Protein AF-B8BCA9-F1 (afdb_monomer_lite)

Radius of gyration: 18.11 Å; chains: 1; bounding box: 44×32×49 Å

Structure (mmCIF, N/CA/C/O backbone):
data_AF-B8BCA9-F1
#
_entry.id   AF-B8BCA9-F1
#
loop_
_atom_site.group_PDB
_atom_site.id
_atom_site.type_symbol
_atom_site.label_atom_id
_atom_site.label_alt_id
_atom_site.label_comp_id
_atom_site.label_asym_id
_atom_site.label_entity_id
_atom_site.label_seq_id
_atom_site.pdbx_PDB_ins_code
_atom_site.Cartn_x
_atom_site.Cartn_y
_atom_site.Cartn_z
_atom_site.occupancy
_atom_site.B_iso_or_equiv
_atom_site.auth_seq_id
_atom_site.auth_comp_id
_atom_site.auth_asym_id
_atom_site.auth_atom_id
_atom_site.pdbx_PDB_model_num
ATOM 1 N N . MET A 1 1 ? -18.572 1.671 -28.580 1.00 32.81 1 MET A N 1
ATOM 2 C CA . MET A 1 1 ? -18.484 3.145 -28.525 1.00 32.81 1 MET A CA 1
ATOM 3 C C . MET A 1 1 ? -17.867 3.488 -27.188 1.00 32.81 1 MET A C 1
ATOM 5 O O . MET A 1 1 ? -18.537 3.359 -26.176 1.00 32.81 1 MET A O 1
ATOM 9 N N . TRP A 1 2 ? -16.570 3.774 -27.171 1.00 40.06 2 TRP A N 1
ATOM 10 C CA . TRP A 1 2 ? -15.903 4.296 -25.984 1.00 40.06 2 TRP A CA 1
ATOM 11 C C . TRP A 1 2 ? -16.318 5.764 -25.869 1.00 40.06 2 TRP A C 1
ATOM 13 O O . TRP A 1 2 ? -16.188 6.520 -26.831 1.00 40.06 2 TRP A O 1
ATOM 23 N N . SER A 1 3 ? -16.936 6.126 -24.748 1.00 41.78 3 SER A N 1
ATOM 24 C CA . SER A 1 3 ? -17.269 7.516 -24.465 1.00 41.78 3 SER A CA 1
ATOM 25 C C . SER A 1 3 ? -15.989 8.221 -24.041 1.00 41.78 3 SER A C 1
ATOM 27 O O . SER A 1 3 ? -15.417 7.894 -23.004 1.00 41.78 3 SER A O 1
ATOM 29 N N . SER A 1 4 ? -15.539 9.162 -24.863 1.00 51.12 4 SER A N 1
ATOM 30 C CA . SER A 1 4 ? -14.527 10.160 -24.525 1.00 51.12 4 SER A CA 1
ATOM 31 C C . SER A 1 4 ? -15.125 11.182 -23.561 1.00 51.12 4 SER A C 1
ATOM 33 O O . SER A 1 4 ? -15.418 12.298 -23.983 1.00 51.12 4 SER A O 1
ATOM 35 N N . ASP A 1 5 ? -15.367 10.820 -22.301 1.00 48.59 5 ASP A N 1
ATOM 36 C CA . ASP A 1 5 ? -15.883 11.809 -21.355 1.00 48.59 5 ASP A CA 1
ATOM 37 C C . ASP A 1 5 ? -15.271 11.689 -19.958 1.00 48.59 5 ASP A C 1
ATOM 39 O O . ASP A 1 5 ? -15.325 10.644 -19.315 1.00 48.59 5 ASP A O 1
ATOM 43 N N . CYS A 1 6 ? -14.700 12.819 -19.534 1.00 43.16 6 CYS A N 1
ATOM 44 C CA . CYS A 1 6 ? -14.117 13.139 -18.236 1.00 43.16 6 CYS A CA 1
ATOM 45 C C . CYS A 1 6 ? -12.864 12.346 -17.815 1.00 43.16 6 CYS A C 1
ATOM 47 O O . CYS A 1 6 ? -12.948 11.338 -17.118 1.00 43.16 6 CYS A O 1
ATOM 49 N N . SER A 1 7 ? -11.676 12.934 -18.022 1.00 55.38 7 SER A N 1
ATOM 50 C CA . SER A 1 7 ? -10.619 12.825 -17.006 1.00 55.38 7 SER A CA 1
ATOM 51 C C . SER A 1 7 ? -11.102 13.564 -15.749 1.00 55.38 7 SER A C 1
ATOM 53 O O . SER A 1 7 ? -10.679 14.683 -15.456 1.00 55.38 7 SER A O 1
ATOM 55 N N . ALA A 1 8 ? -12.077 12.995 -15.039 1.00 60.44 8 ALA A N 1
ATOM 56 C CA . ALA A 1 8 ? -12.373 13.427 -13.686 1.00 60.44 8 ALA A CA 1
ATOM 57 C C . ALA A 1 8 ? -11.044 13.362 -12.927 1.00 60.44 8 ALA A C 1
ATOM 59 O O . ALA A 1 8 ? -10.350 12.351 -13.022 1.00 60.44 8 ALA A O 1
ATOM 60 N N . ASN A 1 9 ? -10.649 14.449 -12.258 1.00 79.75 9 ASN A N 1
ATOM 61 C CA . ASN A 1 9 ? -9.417 14.490 -11.473 1.00 79.75 9 ASN A CA 1
ATOM 62 C C . ASN A 1 9 ? -9.413 13.296 -10.510 1.00 79.75 9 ASN A C 1
ATOM 64 O O . ASN A 1 9 ? -10.139 13.303 -9.510 1.00 79.75 9 ASN A O 1
ATOM 68 N N . LEU A 1 10 ? -8.646 12.256 -10.853 1.00 88.31 10 LEU A N 1
ATOM 69 C CA . LEU A 1 10 ? -8.604 11.003 -10.115 1.00 88.31 10 LEU A CA 1
ATOM 70 C C . LEU A 1 10 ? -8.139 11.325 -8.698 1.00 88.31 10 LEU A C 1
ATOM 72 O O . LEU A 1 10 ? -6.989 11.698 -8.480 1.00 88.31 10 LEU A O 1
ATOM 76 N N . THR A 1 11 ? -9.057 11.242 -7.742 1.00 93.75 11 THR A N 1
ATOM 77 C CA . THR A 1 11 ? -8.783 11.616 -6.357 1.00 93.75 11 THR A CA 1
ATOM 78 C C . THR A 1 11 ? -8.639 10.352 -5.536 1.00 93.75 11 THR A C 1
ATOM 80 O O . THR A 1 11 ? -9.521 9.496 -5.547 1.00 93.75 11 THR A O 1
ATOM 83 N N . TYR A 1 12 ? -7.526 10.247 -4.821 1.00 95.94 12 TYR A N 1
ATOM 84 C CA . TYR A 1 12 ? -7.205 9.092 -4.003 1.00 95.94 12 TYR A CA 1
ATOM 85 C C . TYR A 1 12 ? -6.873 9.548 -2.586 1.00 95.94 12 TYR A C 1
ATOM 87 O O . TYR A 1 12 ? -5.849 10.189 -2.354 1.00 95.94 12 TYR A O 1
ATOM 95 N N . LEU A 1 13 ? -7.749 9.228 -1.635 1.00 96.94 13 LEU A N 1
ATOM 96 C CA . LEU A 1 13 ? -7.451 9.368 -0.217 1.00 96.94 13 LEU A CA 1
ATOM 97 C C . LEU A 1 13 ? -6.608 8.159 0.187 1.00 96.94 13 LEU A C 1
ATOM 99 O O . LEU A 1 13 ? -7.143 7.067 0.363 1.00 96.94 13 LEU A O 1
ATOM 103 N N . ALA A 1 14 ? -5.296 8.335 0.291 1.00 96.50 14 ALA A N 1
ATOM 104 C CA . ALA A 1 14 ? -4.360 7.261 0.600 1.00 96.50 14 ALA A CA 1
ATOM 105 C C . ALA A 1 14 ? -3.663 7.502 1.940 1.00 96.50 14 ALA A C 1
ATOM 107 O O . ALA A 1 14 ? -3.341 8.638 2.277 1.00 96.50 14 ALA A O 1
ATOM 108 N N . GLN A 1 15 ? -3.394 6.418 2.675 1.00 95.56 15 GLN A N 1
ATOM 109 C CA . GLN A 1 15 ? -2.667 6.447 3.951 1.00 95.56 15 GLN A CA 1
ATOM 110 C C . GLN A 1 15 ? -3.247 7.442 4.979 1.00 95.56 15 GLN A C 1
ATOM 112 O O . GLN A 1 15 ? -2.502 8.084 5.719 1.00 95.56 15 GLN A O 1
ATOM 117 N N . HIS A 1 16 ? -4.576 7.578 5.030 1.00 97.00 16 HIS A N 1
ATOM 118 C CA . HIS A 1 16 ? -5.233 8.564 5.892 1.00 97.00 16 HIS A CA 1
ATOM 119 C C . HIS A 1 16 ? -5.706 7.934 7.209 1.00 97.00 16 HIS A C 1
ATOM 121 O O . HIS A 1 16 ? -6.404 6.919 7.144 1.00 97.00 16 HIS A O 1
ATOM 127 N N . PRO A 1 17 ? -5.425 8.520 8.390 1.00 96.88 17 PRO A N 1
ATOM 128 C CA . PRO A 1 17 ? -5.886 8.008 9.685 1.00 96.88 17 PRO A CA 1
ATOM 129 C C . PRO A 1 17 ? -7.372 8.338 9.918 1.00 96.88 17 PRO A C 1
ATOM 131 O O . PRO A 1 17 ? -7.749 9.052 10.846 1.00 96.88 17 PRO A O 1
ATOM 134 N N . LEU A 1 18 ? -8.242 7.858 9.026 1.00 97.00 18 LEU A N 1
ATOM 135 C CA . LEU A 1 18 ? -9.668 8.199 8.992 1.00 97.00 18 LEU A CA 1
ATOM 136 C C . LEU A 1 18 ? -10.397 7.790 10.278 1.00 97.00 18 LEU A C 1
ATOM 138 O O . LEU A 1 18 ? -11.276 8.506 10.753 1.00 97.00 18 LEU A O 1
ATOM 142 N N . PHE A 1 19 ? -10.007 6.655 10.852 1.00 96.56 19 PHE A N 1
ATOM 143 C CA . PHE A 1 19 ? -10.645 6.060 12.027 1.00 96.56 19 PHE A CA 1
ATOM 144 C C . PHE A 1 19 ? -10.331 6.806 13.330 1.00 96.56 19 PHE A C 1
ATOM 146 O O . PHE A 1 19 ? -11.099 6.720 14.284 1.00 96.56 19 PHE A O 1
ATOM 153 N N . ASP A 1 20 ? -9.249 7.586 13.363 1.00 95.06 20 ASP A N 1
ATOM 154 C CA . ASP A 1 20 ? -8.966 8.485 14.487 1.00 95.06 20 ASP A CA 1
ATOM 155 C C . ASP A 1 20 ? -9.868 9.730 14.442 1.00 95.06 20 ASP A C 1
ATOM 157 O O . ASP A 1 20 ? -10.119 10.370 15.465 1.00 95.06 20 ASP A O 1
ATOM 161 N N . GLN A 1 21 ? -10.362 10.078 13.249 1.00 96.88 21 GLN A N 1
ATOM 162 C CA . GLN A 1 21 ? -11.186 11.262 13.002 1.00 96.88 21 GLN A CA 1
ATOM 163 C C . GLN A 1 21 ? -12.683 10.963 13.127 1.00 96.88 21 GLN A C 1
ATOM 165 O O . GLN A 1 21 ? -13.429 11.804 13.626 1.00 96.88 21 GLN A O 1
ATOM 170 N N . ILE A 1 22 ? -13.119 9.781 12.684 1.00 97.25 22 ILE A N 1
ATOM 171 C CA . ILE A 1 22 ? -14.526 9.369 12.658 1.00 97.25 22 ILE A CA 1
ATOM 172 C C . ILE A 1 22 ? -14.678 8.110 13.511 1.00 97.25 22 ILE A C 1
ATOM 174 O O . ILE A 1 22 ? -14.364 7.001 13.073 1.00 97.25 22 ILE A O 1
ATOM 178 N N . LYS A 1 23 ? -15.147 8.290 14.749 1.00 95.38 23 LYS A N 1
ATOM 179 C CA . LYS A 1 23 ? -15.216 7.219 15.756 1.00 95.38 23 LYS A CA 1
ATOM 180 C C . LYS A 1 23 ? -16.215 6.133 15.379 1.00 95.38 23 LYS A C 1
ATOM 182 O O . LYS A 1 23 ? -15.960 4.967 15.636 1.00 95.38 23 LYS A O 1
ATOM 187 N N . GLU A 1 24 ? -17.299 6.508 14.720 1.00 97.56 24 GLU A N 1
ATOM 188 C CA . GLU A 1 24 ? -18.328 5.589 14.248 1.00 97.56 24 GLU A CA 1
ATOM 189 C C . GLU A 1 24 ? -17.730 4.562 13.274 1.00 97.56 24 GLU A C 1
ATOM 191 O O . GLU A 1 24 ? -17.920 3.366 13.450 1.00 97.56 24 GLU A O 1
ATOM 196 N N . LEU A 1 25 ? -16.880 4.995 12.332 1.00 96.31 25 LEU A N 1
ATOM 197 C CA . LEU A 1 25 ? -16.176 4.072 11.427 1.00 96.31 25 LEU A CA 1
ATOM 198 C C . LEU A 1 25 ? -15.143 3.203 12.152 1.00 96.31 25 LEU A C 1
ATOM 200 O O . LEU A 1 25 ? -14.804 2.116 11.688 1.00 96.31 25 LEU A O 1
ATOM 204 N N . ARG A 1 26 ? -14.590 3.681 13.273 1.00 95.75 26 ARG A N 1
ATOM 205 C CA . ARG A 1 26 ? -13.655 2.895 14.083 1.00 95.75 26 ARG A CA 1
ATOM 206 C C . ARG A 1 26 ? -14.359 1.724 14.765 1.00 95.75 26 ARG A C 1
ATOM 208 O O . ARG A 1 26 ? -13.710 0.698 14.963 1.00 95.75 26 ARG A O 1
ATOM 215 N N . GLU A 1 27 ? -15.630 1.869 15.127 1.00 96.19 27 GLU A N 1
ATOM 216 C CA . GLU A 1 27 ? -16.433 0.813 15.758 1.00 96.19 27 GLU A CA 1
ATOM 217 C C . GLU A 1 27 ? -16.761 -0.333 14.786 1.00 96.19 27 GLU A C 1
ATOM 219 O O . GLU A 1 27 ? -16.905 -1.474 15.221 1.00 96.19 27 GLU A O 1
ATOM 224 N N . ASP A 1 28 ? -16.764 -0.062 13.477 1.00 95.75 28 ASP A N 1
ATOM 225 C CA . ASP A 1 28 ? -17.051 -1.050 12.427 1.00 95.75 28 ASP A CA 1
ATOM 226 C C . ASP A 1 28 ? -15.887 -2.015 12.134 1.00 95.75 28 ASP A C 1
ATOM 228 O O . ASP A 1 28 ? -16.041 -2.977 11.377 1.00 95.75 28 ASP A O 1
ATOM 232 N N . ILE A 1 29 ? -14.704 -1.776 12.710 1.00 94.12 29 ILE A N 1
ATOM 233 C CA . ILE A 1 29 ? -13.503 -2.573 12.444 1.00 94.12 29 ILE A CA 1
ATOM 234 C C . ILE A 1 29 ? -12.848 -3.097 13.720 1.00 94.12 29 ILE A C 1
ATOM 236 O O . ILE A 1 29 ? -12.826 -2.462 14.778 1.00 94.12 29 ILE A O 1
ATOM 240 N N . MET A 1 30 ? -12.218 -4.263 13.593 1.00 93.25 30 MET A N 1
ATOM 241 C CA . MET A 1 30 ? -11.414 -4.868 14.648 1.00 93.25 30 MET A CA 1
ATOM 242 C C . MET A 1 30 ? -9.966 -5.034 14.198 1.00 93.25 30 MET A C 1
ATOM 244 O O . MET A 1 30 ? -9.694 -5.334 13.038 1.00 93.25 30 MET A O 1
ATOM 248 N N . VAL A 1 31 ? -9.034 -4.871 15.135 1.00 92.12 31 VAL A N 1
ATOM 249 C CA . VAL A 1 31 ? -7.621 -5.184 14.900 1.00 92.12 31 VAL A CA 1
ATOM 250 C C . VAL A 1 31 ? -7.460 -6.705 15.004 1.00 92.12 31 VAL A C 1
ATOM 252 O O . VAL A 1 31 ? -7.803 -7.259 16.052 1.00 92.12 31 VAL A O 1
ATOM 255 N N . PRO A 1 32 ? -6.972 -7.402 13.961 1.00 92.12 32 PRO A N 1
ATOM 256 C CA . PRO A 1 32 ? -6.768 -8.847 14.024 1.00 92.12 32 PRO A CA 1
ATOM 257 C C . PRO A 1 32 ? -5.755 -9.236 15.106 1.00 92.12 32 PRO A C 1
ATOM 259 O O . PRO A 1 32 ? -4.736 -8.566 15.273 1.00 92.12 32 PRO A O 1
ATOM 262 N N . GLU A 1 33 ? -5.979 -10.362 15.790 1.00 90.19 33 GLU A N 1
ATOM 263 C CA . GLU A 1 33 ? -5.081 -10.845 16.857 1.00 90.19 33 GLU A CA 1
ATOM 264 C C . GLU A 1 33 ? -3.635 -11.050 16.377 1.00 90.19 33 GLU A C 1
ATOM 266 O O . GLU A 1 33 ? -2.693 -10.844 17.142 1.00 90.19 33 GLU A O 1
ATOM 271 N N . TYR A 1 34 ? -3.447 -11.377 15.093 1.00 90.56 34 TYR A N 1
ATOM 272 C CA . TYR A 1 34 ? -2.132 -11.523 14.463 1.00 90.56 34 TYR A CA 1
ATOM 273 C C . TYR A 1 34 ? -1.254 -10.271 14.580 1.00 90.56 34 TYR A C 1
ATOM 275 O O . TYR A 1 34 ? -0.032 -10.400 14.633 1.00 90.56 34 TYR A O 1
ATOM 283 N N . CYS A 1 35 ? -1.841 -9.072 14.680 1.00 90.94 35 CYS A N 1
ATOM 284 C CA . CYS A 1 35 ? -1.079 -7.836 14.871 1.00 90.94 35 CYS A CA 1
ATOM 285 C C . CYS A 1 35 ? -0.288 -7.825 16.189 1.00 90.94 35 CYS A C 1
ATOM 287 O O . CYS A 1 35 ? 0.725 -7.140 16.282 1.00 90.94 35 CYS A O 1
ATOM 289 N N . ASN A 1 36 ? -0.705 -8.612 17.184 1.00 87.69 36 ASN A N 1
ATOM 290 C CA . ASN A 1 36 ? -0.039 -8.690 18.484 1.00 87.69 36 ASN A CA 1
ATOM 291 C C . ASN A 1 36 ? 1.115 -9.709 18.505 1.00 87.69 36 ASN A C 1
ATOM 293 O O . ASN A 1 36 ? 1.889 -9.746 19.460 1.00 87.69 36 ASN A O 1
ATOM 297 N N . ALA A 1 37 ? 1.261 -10.537 17.462 1.00 88.81 37 ALA A N 1
ATOM 298 C CA . ALA A 1 37 ? 2.243 -11.625 17.436 1.00 88.81 37 ALA A CA 1
ATOM 299 C C . ALA A 1 37 ? 3.703 -11.135 17.439 1.00 88.81 37 ALA A C 1
ATOM 301 O O . ALA A 1 37 ? 4.595 -11.858 17.875 1.00 88.81 37 ALA A O 1
ATOM 302 N N . GLY A 1 38 ? 3.952 -9.905 16.978 1.00 83.81 38 GLY A N 1
ATOM 303 C CA . GLY A 1 38 ? 5.288 -9.306 16.932 1.00 83.81 38 GLY A CA 1
ATOM 304 C C . GLY A 1 38 ? 5.787 -8.729 18.261 1.00 83.81 38 GLY A C 1
ATOM 305 O O . GLY A 1 38 ? 6.903 -8.220 18.302 1.00 83.81 38 GLY A O 1
ATOM 306 N N . GLY A 1 39 ? 4.980 -8.757 19.332 1.00 80.31 39 GLY A N 1
ATOM 307 C CA . GLY A 1 39 ? 5.352 -8.210 20.646 1.00 80.31 39 GLY A CA 1
ATOM 308 C C . GLY A 1 39 ? 5.475 -6.680 20.706 1.00 80.31 39 GLY A C 1
ATOM 309 O O . GLY A 1 39 ? 5.964 -6.150 21.702 1.00 80.31 39 GLY A O 1
ATOM 310 N N . GLY A 1 40 ? 5.056 -5.978 19.650 1.00 81.81 40 GLY A N 1
ATOM 311 C CA . GLY A 1 40 ? 5.007 -4.519 19.571 1.00 81.81 40 GLY A CA 1
ATOM 312 C C . GLY A 1 40 ? 3.577 -3.979 19.595 1.00 81.81 40 GLY A C 1
ATOM 313 O O . GLY A 1 40 ? 2.607 -4.735 19.594 1.00 81.81 40 GLY A O 1
ATOM 314 N N . GLU A 1 41 ? 3.454 -2.654 19.593 1.00 85.31 41 GLU A N 1
ATOM 315 C CA . GLU A 1 41 ? 2.165 -1.962 19.511 1.00 85.31 41 GLU A CA 1
ATOM 316 C C . GLU A 1 41 ? 1.744 -1.727 18.055 1.00 85.31 41 GLU A C 1
ATOM 318 O O . GLU A 1 41 ? 2.584 -1.585 17.157 1.00 85.31 41 GLU A O 1
ATOM 323 N N . LEU A 1 42 ? 0.431 -1.640 17.824 1.00 88.19 42 LEU A N 1
ATOM 324 C CA . LEU A 1 42 ? -0.124 -1.252 16.530 1.00 88.19 42 LEU A CA 1
ATOM 325 C C . LEU A 1 42 ? 0.379 0.147 16.148 1.00 88.19 42 LEU A C 1
ATOM 327 O O . LEU A 1 42 ? 0.128 1.114 16.859 1.00 88.19 42 LEU A O 1
ATOM 331 N N . GLN A 1 43 ? 1.071 0.250 15.012 1.00 90.19 43 GLN A N 1
ATOM 332 C CA . GLN A 1 43 ? 1.735 1.495 14.614 1.00 90.19 43 GLN A CA 1
ATOM 333 C C . GLN A 1 43 ? 0.781 2.502 13.971 1.00 90.19 43 GLN A C 1
ATOM 335 O O . GLN A 1 43 ? 0.729 3.659 14.377 1.00 90.19 43 GLN A O 1
ATOM 340 N N . LYS A 1 44 ? 0.051 2.087 12.929 1.00 92.00 44 LYS A N 1
ATOM 341 C CA . LYS A 1 44 ? -0.865 2.952 12.177 1.00 92.00 44 LYS A CA 1
ATOM 342 C C . LYS A 1 44 ? -2.103 2.178 11.759 1.00 92.00 44 LYS A C 1
ATOM 344 O O . LYS A 1 44 ? -2.002 1.019 11.361 1.00 92.00 44 LYS A O 1
ATOM 349 N N . LEU A 1 45 ? -3.245 2.855 11.796 1.00 95.44 45 LEU A N 1
ATOM 350 C CA . LEU A 1 45 ? -4.512 2.368 11.272 1.00 95.44 45 LEU A CA 1
ATOM 351 C C . LEU A 1 45 ? -5.029 3.376 10.244 1.00 95.44 45 LEU A C 1
ATOM 353 O O . LEU A 1 45 ? -5.544 4.434 10.594 1.00 95.44 45 LEU A O 1
ATOM 357 N N . ASN A 1 46 ? -4.852 3.045 8.968 1.00 97.19 46 ASN A N 1
ATOM 358 C CA . ASN A 1 46 ? -5.146 3.942 7.856 1.00 97.19 46 ASN A CA 1
ATOM 359 C C . ASN A 1 46 ? -6.274 3.404 6.977 1.00 97.19 46 ASN A C 1
ATOM 361 O O . ASN A 1 46 ? -6.507 2.200 6.900 1.00 97.19 46 ASN A O 1
ATOM 365 N N . ALA A 1 47 ? -6.934 4.320 6.277 1.00 97.50 47 ALA A N 1
ATOM 366 C CA . ALA A 1 47 ? -7.884 4.040 5.218 1.00 97.50 47 ALA A CA 1
ATOM 367 C C . ALA A 1 47 ? -7.302 4.434 3.855 1.00 97.50 47 ALA A C 1
ATOM 369 O O . ALA A 1 47 ? -6.543 5.403 3.725 1.00 97.50 47 ALA A O 1
ATOM 370 N N . TRP A 1 48 ? -7.719 3.684 2.838 1.00 97.94 48 TRP A N 1
ATOM 371 C CA . TRP A 1 48 ? -7.506 3.989 1.431 1.00 97.94 48 TRP A CA 1
ATOM 372 C C . TRP A 1 48 ? -8.867 4.008 0.748 1.00 97.94 48 TRP A C 1
ATOM 374 O O . TRP A 1 48 ? -9.597 3.021 0.796 1.00 97.94 48 TRP A O 1
ATOM 384 N N . PHE A 1 49 ? -9.215 5.131 0.128 1.00 96.81 49 PHE A N 1
ATOM 385 C CA . PHE A 1 49 ? -10.493 5.314 -0.545 1.00 96.81 49 PHE A CA 1
ATOM 386 C C . PHE A 1 49 ? -10.295 6.081 -1.847 1.00 96.81 49 PHE A C 1
ATOM 388 O O . PHE A 1 49 ? -9.732 7.176 -1.871 1.00 96.81 49 PHE A O 1
ATOM 395 N N . GLY A 1 50 ? -10.745 5.497 -2.948 1.00 96.56 50 GLY A N 1
ATOM 396 C CA . GLY A 1 50 ? -10.625 6.100 -4.262 1.00 96.56 50 GLY A CA 1
ATOM 397 C C . GLY A 1 50 ? -11.363 5.289 -5.322 1.00 96.56 50 GLY A C 1
ATOM 398 O O . GLY A 1 50 ? -11.756 4.150 -5.062 1.00 96.56 50 GLY A O 1
ATOM 399 N N . PRO A 1 51 ? -11.576 5.878 -6.505 1.00 96.19 51 PRO A N 1
ATOM 400 C CA . PRO A 1 51 ? -12.224 5.207 -7.623 1.00 96.19 51 PRO A CA 1
ATOM 401 C C . PRO A 1 51 ? -11.320 4.132 -8.254 1.00 96.19 51 PRO A C 1
ATOM 403 O O . PRO A 1 51 ? -10.141 3.971 -7.907 1.00 96.19 51 PRO A O 1
ATOM 406 N N . GLU A 1 52 ? -11.886 3.406 -9.219 1.00 95.62 52 GLU A N 1
ATOM 407 C CA . GLU A 1 52 ? -11.133 2.539 -10.126 1.00 95.62 52 GLU A CA 1
ATOM 408 C C . GLU A 1 52 ? -9.983 3.309 -10.799 1.00 95.62 52 GLU A C 1
ATOM 410 O O . GLU A 1 52 ? -10.098 4.499 -11.093 1.00 95.62 52 GLU A O 1
ATOM 415 N N . GLY A 1 53 ? -8.855 2.629 -11.015 1.00 93.56 53 GLY A N 1
ATOM 416 C CA . GLY A 1 53 ? -7.663 3.213 -11.635 1.00 93.56 53 GLY A CA 1
ATOM 417 C C . GLY A 1 53 ? -6.697 3.896 -10.661 1.00 93.56 53 GLY A C 1
ATOM 418 O O . GLY A 1 53 ? -5.643 4.359 -11.082 1.00 93.56 53 GLY A O 1
ATOM 419 N N . THR A 1 54 ? -6.995 3.946 -9.357 1.00 96.19 54 THR A N 1
ATOM 420 C CA . THR A 1 54 ? -6.036 4.451 -8.359 1.00 96.19 54 THR A CA 1
ATOM 421 C C . THR A 1 54 ? -4.838 3.516 -8.185 1.00 96.19 54 THR A C 1
ATOM 423 O O . THR A 1 54 ? -4.979 2.352 -7.794 1.00 96.19 54 THR A O 1
ATOM 426 N N . VAL A 1 55 ? -3.636 4.051 -8.402 1.00 95.81 55 VAL A N 1
ATOM 427 C CA . VAL A 1 55 ? -2.367 3.321 -8.288 1.00 95.81 55 VAL A CA 1
ATOM 428 C C . VAL A 1 55 ? -1.570 3.844 -7.096 1.00 95.81 55 VAL A C 1
ATOM 430 O O . VAL A 1 55 ? -1.419 5.050 -6.910 1.00 95.81 55 VAL A O 1
ATOM 433 N N . THR A 1 56 ? -1.051 2.919 -6.290 1.00 96.19 56 THR A N 1
ATOM 434 C CA . THR A 1 56 ? 0.027 3.212 -5.343 1.00 96.19 56 THR A CA 1
ATOM 435 C C . THR A 1 56 ? 1.317 2.678 -5.970 1.00 96.19 56 THR A C 1
ATOM 437 O O . THR A 1 56 ? 1.372 1.470 -6.209 1.00 96.19 56 THR A O 1
ATOM 440 N N . PRO A 1 57 ? 2.328 3.522 -6.253 1.00 96.31 57 PRO A N 1
ATOM 441 C CA . PRO A 1 57 ? 3.596 3.070 -6.824 1.00 96.31 57 PRO A CA 1
ATOM 442 C C . PRO A 1 57 ? 4.264 1.985 -5.978 1.00 96.31 57 PRO A C 1
ATOM 444 O O . PRO A 1 57 ? 4.031 1.899 -4.769 1.00 96.31 57 PRO A O 1
ATOM 447 N N . LEU A 1 58 ? 5.113 1.169 -6.603 1.00 97.69 58 LEU A N 1
ATOM 448 C CA . LEU A 1 58 ? 5.851 0.127 -5.898 1.00 97.69 58 LEU A CA 1
ATOM 449 C C . LEU A 1 58 ? 6.742 0.755 -4.820 1.00 97.69 58 LEU A C 1
ATOM 451 O O . LEU A 1 58 ? 7.550 1.638 -5.097 1.00 97.69 58 LEU A O 1
ATOM 455 N N . HIS A 1 59 ? 6.587 0.294 -3.586 1.00 97.50 59 HIS A N 1
ATOM 456 C CA . HIS A 1 59 ? 7.325 0.791 -2.435 1.00 97.50 59 HIS A CA 1
ATOM 457 C C . HIS A 1 59 ? 7.457 -0.305 -1.379 1.00 97.50 59 HIS A C 1
ATOM 459 O O . HIS A 1 59 ? 6.851 -1.372 -1.494 1.00 97.50 59 HIS A O 1
ATOM 465 N N . HIS A 1 60 ? 8.232 -0.026 -0.337 1.00 96.94 60 HIS A N 1
ATOM 466 C CA . HIS A 1 60 ? 8.224 -0.807 0.891 1.00 96.94 60 HIS A CA 1
ATOM 467 C C . HIS A 1 60 ? 7.964 0.080 2.110 1.00 96.94 60 HIS A C 1
ATOM 469 O O . HIS A 1 60 ? 8.264 1.278 2.118 1.00 96.94 60 HIS A O 1
ATOM 475 N N . ASP A 1 61 ? 7.401 -0.535 3.145 1.00 95.19 61 ASP A N 1
ATOM 476 C CA . ASP A 1 61 ? 7.081 0.110 4.413 1.00 95.19 61 ASP A CA 1
ATOM 477 C C . ASP A 1 61 ? 8.118 -0.237 5.491 1.00 95.19 61 ASP A C 1
ATOM 479 O O . ASP A 1 61 ? 8.842 -1.231 5.399 1.00 95.19 61 ASP A O 1
ATOM 483 N N . LEU A 1 62 ? 8.178 0.588 6.541 1.00 91.44 62 LEU A N 1
ATOM 484 C CA . LEU A 1 62 ? 9.030 0.349 7.713 1.00 91.44 62 LEU A CA 1
ATOM 485 C C . LEU A 1 62 ? 8.482 -0.761 8.630 1.00 91.44 62 LEU A C 1
ATOM 487 O O . LEU A 1 62 ? 9.242 -1.389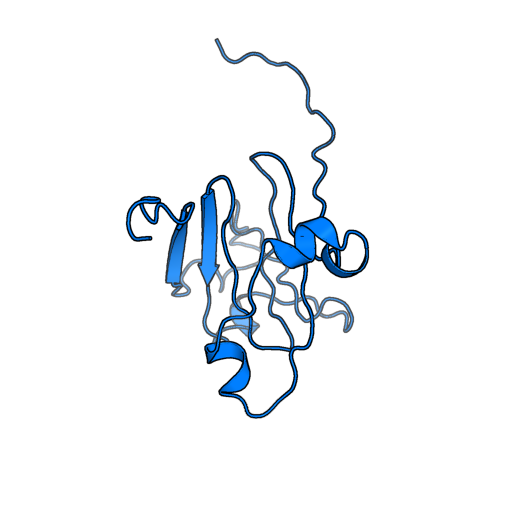 9.363 1.00 91.44 62 LEU A O 1
ATOM 491 N N . TYR A 1 63 ? 7.167 -0.986 8.606 1.00 91.56 63 TYR A N 1
ATOM 492 C CA . TYR A 1 63 ? 6.467 -1.898 9.508 1.00 91.56 63 TYR A CA 1
ATOM 493 C C . TYR A 1 63 ? 5.775 -3.020 8.734 1.00 91.56 63 TYR A C 1
ATOM 495 O O . TYR A 1 63 ? 5.453 -2.874 7.556 1.00 91.56 63 TYR A O 1
ATOM 503 N N . HIS A 1 64 ? 5.493 -4.131 9.416 1.00 93.06 64 HIS A N 1
ATOM 504 C CA . HIS A 1 64 ? 4.598 -5.160 8.887 1.00 93.06 64 HIS A CA 1
ATOM 505 C C . HIS A 1 64 ? 3.183 -4.599 8.697 1.00 93.06 64 HIS A C 1
ATOM 507 O O . HIS A 1 64 ? 2.737 -3.757 9.478 1.00 93.06 64 HIS A O 1
ATOM 513 N N . ASN A 1 65 ? 2.476 -5.082 7.675 1.00 94.88 65 ASN A N 1
ATOM 514 C CA . ASN A 1 65 ? 1.166 -4.566 7.295 1.00 94.88 65 ASN A CA 1
ATOM 515 C C . ASN A 1 65 ? 0.144 -5.703 7.150 1.00 94.88 65 ASN A C 1
ATOM 517 O O . ASN A 1 65 ? 0.480 -6.794 6.688 1.00 94.88 65 ASN A O 1
ATOM 521 N N . LEU A 1 66 ? -1.106 -5.423 7.519 1.00 94.31 66 LEU A N 1
ATOM 522 C CA . LEU A 1 66 ? -2.277 -6.212 7.152 1.00 94.31 66 LEU A CA 1
ATOM 523 C C . LEU A 1 66 ? -3.226 -5.296 6.383 1.00 94.31 66 LEU A C 1
ATOM 525 O O . LEU A 1 66 ? -3.744 -4.326 6.934 1.00 94.31 66 LEU A O 1
ATOM 529 N N . PHE A 1 67 ? -3.464 -5.621 5.115 1.00 96.12 67 PHE A N 1
ATOM 530 C CA . PHE A 1 67 ? -4.381 -4.877 4.262 1.00 96.12 67 PHE A CA 1
ATOM 531 C C . PHE A 1 67 ? -5.722 -5.615 4.171 1.00 96.12 67 PHE A C 1
ATOM 533 O O . PHE A 1 67 ? -5.761 -6.777 3.771 1.00 96.12 67 PHE A O 1
ATOM 540 N N . ALA A 1 68 ? -6.818 -4.942 4.527 1.00 95.44 68 ALA A N 1
ATOM 541 C CA . ALA A 1 68 ? -8.172 -5.486 4.447 1.00 95.44 68 ALA A CA 1
ATOM 542 C C . ALA A 1 68 ? -8.973 -4.773 3.348 1.00 95.44 68 ALA A C 1
ATOM 544 O O . ALA A 1 68 ? -9.143 -3.554 3.388 1.00 95.44 68 ALA A O 1
ATOM 545 N N . GLN A 1 69 ? -9.480 -5.533 2.374 1.00 96.38 69 GLN A N 1
ATOM 546 C CA . GLN A 1 69 ? -10.329 -5.005 1.306 1.00 96.38 69 GLN A CA 1
ATOM 547 C C . GLN A 1 69 ? -11.795 -5.019 1.749 1.00 96.38 69 GLN A C 1
ATOM 549 O O . GLN A 1 69 ? -12.391 -6.081 1.913 1.00 96.38 69 GLN A O 1
ATOM 554 N N . VAL A 1 70 ? -12.369 -3.831 1.948 1.00 94.94 70 VAL A N 1
ATOM 555 C CA . VAL A 1 70 ? -13.773 -3.679 2.375 1.00 94.94 70 VAL A CA 1
ATOM 556 C C . VAL A 1 70 ? -14.725 -3.610 1.180 1.00 94.94 70 VAL A C 1
ATOM 558 O O . VAL A 1 70 ? -15.764 -4.255 1.196 1.00 94.94 70 VAL A O 1
ATOM 561 N N . LEU A 1 71 ? -14.375 -2.832 0.151 1.00 95.19 71 LEU A N 1
ATOM 562 C CA . LEU A 1 71 ? -15.197 -2.632 -1.046 1.00 95.19 71 LEU A CA 1
ATOM 563 C C . LEU A 1 71 ? -14.323 -2.612 -2.301 1.00 95.19 71 LEU A C 1
ATOM 565 O O . LEU A 1 71 ? -13.265 -1.984 -2.310 1.00 95.19 71 LEU A O 1
ATOM 569 N N . GLY A 1 72 ? -14.780 -3.246 -3.371 1.00 95.75 72 GLY A N 1
ATOM 570 C CA . GLY A 1 72 ? -14.074 -3.404 -4.629 1.00 95.75 72 GLY A CA 1
ATOM 571 C C . GLY A 1 72 ? -12.964 -4.449 -4.565 1.00 95.75 72 GLY A C 1
ATOM 572 O O . GLY A 1 72 ? -12.922 -5.330 -3.711 1.00 95.75 72 GLY A O 1
ATOM 573 N N . ARG A 1 73 ? -12.036 -4.345 -5.511 1.00 96.94 73 ARG A N 1
ATOM 574 C CA . ARG A 1 73 ? -10.932 -5.291 -5.676 1.00 96.94 73 ARG A CA 1
ATOM 575 C C . ARG A 1 73 ? -9.644 -4.554 -5.997 1.00 96.94 73 ARG A C 1
ATOM 577 O O . ARG A 1 73 ? -9.663 -3.570 -6.736 1.00 96.94 73 ARG A O 1
ATOM 584 N N . LYS A 1 74 ? -8.526 -5.043 -5.465 1.00 97.56 74 LYS A N 1
ATOM 585 C CA . LYS A 1 74 ? -7.200 -4.444 -5.651 1.00 97.56 74 LYS A CA 1
ATOM 586 C C . LYS A 1 74 ? -6.217 -5.498 -6.146 1.00 97.56 74 LYS A C 1
ATOM 588 O O . LYS A 1 74 ? -6.098 -6.567 -5.555 1.00 97.56 74 LYS A O 1
ATOM 593 N N . TYR A 1 75 ? -5.519 -5.193 -7.236 1.00 97.94 75 TYR A N 1
ATOM 594 C CA . TYR A 1 75 ? -4.363 -5.974 -7.666 1.00 97.94 75 TYR A CA 1
ATOM 595 C C . TYR A 1 75 ? -3.150 -5.594 -6.815 1.00 97.94 75 TYR A C 1
ATOM 597 O O . TYR A 1 75 ? -2.856 -4.4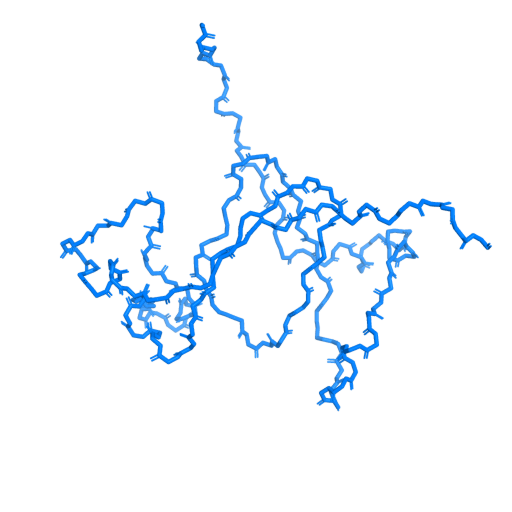08 -6.655 1.00 97.94 75 TYR A O 1
ATOM 605 N N . PHE A 1 76 ? -2.454 -6.598 -6.293 1.00 97.94 76 PHE A N 1
ATOM 606 C CA . PHE A 1 76 ? -1.176 -6.448 -5.611 1.00 97.94 76 PHE A CA 1
ATOM 607 C C . PHE A 1 76 ? -0.100 -7.199 -6.380 1.00 97.94 76 PHE A C 1
ATOM 609 O O . PHE A 1 76 ? -0.298 -8.354 -6.750 1.00 97.94 76 PHE A O 1
ATOM 616 N N . ARG A 1 77 ? 1.060 -6.558 -6.540 1.00 97.38 77 ARG A N 1
ATOM 617 C CA . ARG A 1 77 ? 2.311 -7.203 -6.936 1.00 97.38 77 ARG A CA 1
ATOM 618 C C . ARG A 1 77 ? 3.328 -7.020 -5.816 1.00 97.38 77 ARG A C 1
ATOM 620 O O . ARG A 1 77 ? 3.555 -5.900 -5.366 1.00 97.38 77 ARG A O 1
ATOM 627 N N . LEU A 1 78 ? 3.912 -8.120 -5.361 1.00 98.06 78 LEU A N 1
ATOM 628 C CA . LEU A 1 78 ? 4.840 -8.188 -4.241 1.00 98.06 78 LEU A CA 1
ATOM 629 C C . LEU A 1 78 ? 6.171 -8.766 -4.704 1.00 98.06 78 LEU A C 1
ATOM 631 O O . LEU A 1 78 ? 6.225 -9.800 -5.369 1.00 98.06 78 LEU A O 1
ATOM 635 N N . TYR A 1 79 ? 7.247 -8.118 -4.281 1.00 97.81 79 TYR A N 1
ATOM 636 C CA . TYR A 1 79 ? 8.610 -8.533 -4.566 1.00 97.81 79 TYR A CA 1
ATOM 637 C C . TYR A 1 79 ? 9.353 -8.835 -3.268 1.00 97.81 79 TYR A C 1
ATOM 639 O O . TYR A 1 79 ? 9.120 -8.199 -2.238 1.00 97.81 79 TYR A O 1
ATOM 647 N N . SER A 1 80 ? 10.280 -9.792 -3.319 1.00 97.25 80 SER A N 1
ATOM 648 C CA . SER A 1 80 ? 11.171 -10.063 -2.191 1.00 97.25 80 SER A CA 1
ATOM 649 C C . SER A 1 80 ? 12.087 -8.866 -1.926 1.00 97.25 80 SER A C 1
ATOM 651 O O . SER A 1 80 ? 12.663 -8.291 -2.849 1.00 97.25 80 SER A O 1
ATOM 653 N N . ALA A 1 81 ? 12.328 -8.551 -0.652 1.00 96.56 81 ALA A N 1
ATOM 654 C CA . ALA A 1 81 ? 13.308 -7.533 -0.269 1.00 96.56 81 ALA A CA 1
ATOM 655 C C . ALA A 1 81 ? 14.723 -7.834 -0.809 1.00 96.56 81 ALA A C 1
ATOM 657 O O . ALA A 1 81 ? 15.514 -6.914 -1.012 1.00 96.56 81 ALA A O 1
ATOM 658 N N . SER A 1 82 ? 15.035 -9.108 -1.091 1.00 96.75 82 SER A N 1
ATOM 659 C CA . SER A 1 82 ? 16.330 -9.527 -1.642 1.00 96.75 82 SER A CA 1
ATOM 660 C C . SER A 1 82 ? 16.634 -8.949 -3.026 1.00 96.75 82 SER A C 1
ATOM 662 O O . SER A 1 82 ? 17.804 -8.885 -3.391 1.00 96.75 82 SER A O 1
ATOM 664 N N . ILE A 1 83 ? 15.617 -8.521 -3.781 1.00 96.19 83 ILE A N 1
ATOM 665 C CA . ILE A 1 83 ? 15.780 -7.963 -5.132 1.00 96.19 83 ILE A CA 1
ATOM 666 C C . ILE A 1 83 ? 15.611 -6.437 -5.183 1.00 96.19 83 ILE A C 1
ATOM 668 O O . ILE A 1 83 ? 15.485 -5.868 -6.261 1.00 96.19 83 ILE A O 1
ATOM 672 N N . SER A 1 84 ? 15.597 -5.745 -4.038 1.00 95.44 84 SER A N 1
ATOM 673 C CA . SER A 1 84 ? 15.318 -4.298 -3.968 1.00 95.44 84 SER A CA 1
ATOM 674 C C . SER A 1 84 ? 16.174 -3.457 -4.934 1.00 95.44 84 SER A C 1
ATOM 676 O O . SER A 1 84 ? 15.672 -2.555 -5.602 1.00 95.44 84 SER A O 1
ATOM 678 N N . ASN A 1 85 ? 17.451 -3.812 -5.116 1.00 94.75 85 ASN A N 1
ATOM 679 C CA . ASN A 1 85 ? 18.350 -3.114 -6.045 1.00 94.75 85 ASN A CA 1
ATOM 680 C C . ASN A 1 85 ? 17.931 -3.224 -7.523 1.00 94.75 85 ASN A C 1
ATOM 682 O O . ASN A 1 85 ? 18.299 -2.367 -8.332 1.00 94.75 85 ASN A O 1
ATOM 686 N N . ASP A 1 86 ? 17.174 -4.256 -7.883 1.00 96.69 86 ASP A N 1
ATOM 687 C CA . ASP A 1 86 ? 16.667 -4.498 -9.237 1.00 96.69 86 ASP A CA 1
ATOM 688 C C . ASP A 1 86 ? 15.314 -3.819 -9.474 1.00 96.69 86 ASP A C 1
ATOM 690 O O . ASP A 1 86 ? 14.810 -3.806 -10.594 1.00 96.69 86 ASP A O 1
ATOM 694 N N . LEU A 1 87 ? 14.767 -3.188 -8.431 1.00 97.00 87 LEU A N 1
ATOM 695 C CA . LEU A 1 87 ? 13.557 -2.369 -8.449 1.00 97.00 87 LEU A CA 1
ATOM 696 C C . LEU A 1 87 ? 13.873 -0.867 -8.406 1.00 97.00 87 LEU A C 1
ATOM 698 O O . LEU A 1 87 ? 12.967 -0.055 -8.266 1.00 97.00 87 LEU A O 1
ATOM 702 N N . TYR A 1 88 ? 15.145 -0.481 -8.535 1.00 97.00 88 TYR A N 1
ATOM 703 C CA . TYR A 1 88 ? 15.586 0.905 -8.736 1.00 97.00 88 TYR A CA 1
ATOM 704 C C . TYR A 1 88 ? 14.943 1.923 -7.769 1.00 97.00 88 TYR A C 1
ATOM 706 O O . TYR A 1 88 ? 14.299 2.875 -8.224 1.00 97.00 88 TYR A O 1
ATOM 714 N N . PRO A 1 89 ? 15.118 1.774 -6.442 1.00 97.00 89 PRO A N 1
ATOM 715 C CA . PRO A 1 89 ? 14.637 2.766 -5.488 1.00 97.00 89 PRO A CA 1
ATOM 716 C C . PRO A 1 89 ? 15.221 4.151 -5.786 1.00 97.00 89 PRO A C 1
ATOM 718 O O . PRO A 1 89 ? 16.329 4.268 -6.328 1.00 97.00 89 PRO A O 1
ATOM 721 N N . HIS A 1 90 ? 14.497 5.216 -5.440 1.00 95.69 90 HIS A N 1
ATOM 722 C CA . HIS A 1 90 ? 15.044 6.566 -5.573 1.00 95.69 90 HIS A CA 1
ATOM 723 C C . HIS A 1 90 ? 16.296 6.738 -4.700 1.00 95.69 90 HIS A C 1
ATOM 725 O O . HIS A 1 90 ? 16.414 6.198 -3.603 1.00 95.69 90 HIS A O 1
ATOM 731 N N . ARG A 1 91 ? 17.257 7.531 -5.183 1.00 90.38 91 ARG A N 1
ATOM 732 C CA . ARG A 1 91 ? 18.496 7.815 -4.435 1.00 90.38 91 ARG A CA 1
ATOM 733 C C . ARG A 1 91 ? 18.300 8.834 -3.317 1.00 90.38 91 ARG A C 1
ATOM 735 O O . ARG A 1 91 ? 19.119 8.915 -2.407 1.00 90.38 91 ARG A O 1
ATOM 742 N N . GLU A 1 92 ? 17.249 9.639 -3.413 1.00 91.75 92 GLU A N 1
ATOM 743 C CA . GLU A 1 92 ? 16.902 10.634 -2.408 1.00 91.75 92 GLU A CA 1
ATOM 744 C C . GLU A 1 92 ? 16.384 9.936 -1.155 1.00 91.75 92 GLU A C 1
ATOM 746 O O . GLU A 1 92 ? 15.453 9.138 -1.227 1.00 91.75 92 GLU A O 1
ATOM 751 N N . THR A 1 93 ? 16.955 10.258 0.007 1.00 84.75 93 THR A N 1
ATOM 752 C CA . THR A 1 93 ? 16.659 9.575 1.276 1.00 84.75 93 THR A CA 1
ATOM 753 C C . THR A 1 93 ? 15.159 9.490 1.565 1.00 84.75 93 THR A C 1
ATOM 755 O O . THR A 1 93 ? 14.676 8.443 1.982 1.00 84.75 93 THR A O 1
ATOM 758 N N . MET A 1 94 ? 14.413 10.561 1.279 1.00 88.19 94 MET A N 1
ATOM 759 C CA . MET A 1 94 ? 12.969 10.649 1.535 1.00 88.19 94 MET A CA 1
ATOM 760 C C . MET A 1 94 ? 12.109 9.747 0.641 1.00 88.19 94 MET A C 1
ATOM 762 O O . MET A 1 94 ? 10.974 9.465 1.003 1.00 88.19 94 MET A O 1
ATOM 766 N N . LEU A 1 95 ? 12.630 9.317 -0.509 1.00 90.00 95 LEU A N 1
ATOM 767 C CA . LEU A 1 95 ? 11.924 8.485 -1.490 1.00 90.00 95 LEU A CA 1
ATOM 768 C C . LEU A 1 95 ? 12.604 7.128 -1.684 1.00 90.00 95 LEU A C 1
ATOM 770 O O . LEU A 1 95 ? 12.213 6.354 -2.551 1.00 90.00 95 LEU A O 1
ATOM 774 N N . SER A 1 96 ? 13.629 6.835 -0.884 1.00 93.56 96 SER A N 1
ATOM 775 C CA . SER A 1 96 ? 14.439 5.619 -0.995 1.00 93.56 96 SER A CA 1
ATOM 776 C C . SER A 1 96 ? 13.651 4.328 -0.809 1.00 93.56 96 SER A C 1
ATOM 778 O O . SER A 1 96 ? 14.121 3.263 -1.198 1.00 93.56 96 SER A O 1
ATOM 780 N N . ASN A 1 97 ? 12.440 4.426 -0.265 1.00 95.81 97 ASN A N 1
ATOM 781 C CA . ASN A 1 97 ? 11.528 3.310 -0.138 1.00 95.81 97 ASN A CA 1
ATOM 782 C C . ASN A 1 97 ? 10.574 3.132 -1.328 1.00 95.81 97 ASN A C 1
ATOM 784 O O . ASN A 1 97 ? 9.786 2.193 -1.311 1.00 95.81 97 ASN A O 1
ATOM 788 N N . ILE A 1 98 ? 10.620 4.007 -2.335 1.00 96.94 98 ILE A N 1
ATOM 789 C CA . ILE A 1 98 ? 9.764 3.987 -3.527 1.00 96.94 98 ILE A CA 1
ATOM 790 C C . ILE A 1 98 ? 10.618 3.626 -4.747 1.00 96.94 98 ILE A C 1
ATOM 792 O O . ILE A 1 98 ? 11.724 4.138 -4.928 1.00 96.94 98 ILE A O 1
ATOM 796 N N . SER A 1 99 ? 10.099 2.735 -5.586 1.00 97.44 99 SER A N 1
ATOM 797 C CA . SER A 1 99 ? 10.683 2.354 -6.870 1.00 97.44 99 SER A CA 1
ATOM 798 C C . SER A 1 99 ? 10.466 3.444 -7.918 1.00 97.44 99 SER A C 1
ATOM 800 O O . SER A 1 99 ? 9.391 4.034 -8.000 1.00 97.44 99 SER A O 1
ATOM 802 N N . GLN A 1 100 ? 11.467 3.658 -8.770 1.00 96.88 100 GLN A N 1
ATOM 803 C CA . GLN A 1 100 ? 11.338 4.503 -9.962 1.00 96.88 100 GLN A CA 1
ATOM 804 C C . GLN A 1 100 ? 10.574 3.821 -11.107 1.00 96.88 100 GLN A C 1
ATOM 806 O O . GLN A 1 100 ? 10.254 4.474 -12.098 1.00 96.88 100 GLN A O 1
ATOM 811 N N . VAL A 1 101 ? 10.331 2.512 -11.012 1.00 96.19 101 VAL A N 1
ATOM 812 C CA . VAL A 1 101 ? 9.793 1.719 -12.115 1.00 96.19 101 VAL A CA 1
ATOM 813 C C . VAL A 1 101 ? 8.272 1.824 -12.156 1.00 96.19 101 VAL A C 1
ATOM 815 O O . VAL A 1 101 ? 7.586 1.460 -11.201 1.00 96.19 101 VAL A O 1
ATOM 818 N N . ASP A 1 102 ? 7.743 2.250 -13.302 1.00 94.88 102 ASP A N 1
ATOM 819 C CA 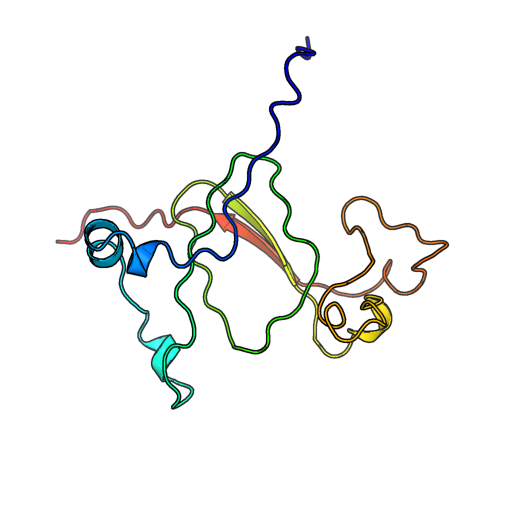. ASP A 1 102 ? 6.337 2.051 -13.643 1.00 94.88 102 ASP A CA 1
ATOM 820 C C . ASP A 1 102 ? 6.122 0.588 -14.056 1.00 94.88 102 ASP A C 1
ATOM 822 O O . ASP A 1 102 ? 6.587 0.142 -15.107 1.00 94.88 102 ASP A O 1
ATOM 826 N N . LEU A 1 103 ? 5.447 -0.179 -13.199 1.00 93.12 103 LEU A N 1
ATOM 827 C CA . LEU A 1 103 ? 5.210 -1.607 -13.409 1.00 93.12 103 LEU A CA 1
ATOM 828 C C . LEU A 1 103 ? 4.195 -1.906 -14.517 1.00 93.12 103 LEU A C 1
ATOM 830 O O . LEU A 1 103 ? 4.191 -3.034 -15.020 1.00 93.12 103 LEU A O 1
ATOM 834 N N . ASP A 1 104 ? 3.364 -0.931 -14.891 1.00 91.12 104 ASP A N 1
ATOM 835 C CA . ASP A 1 104 ? 2.388 -1.072 -15.973 1.00 91.12 104 ASP A CA 1
ATOM 836 C C . ASP A 1 104 ? 3.027 -0.781 -17.342 1.00 91.12 104 ASP A C 1
ATOM 838 O O . ASP A 1 104 ? 2.514 -1.212 -18.377 1.00 91.12 104 ASP A O 1
ATOM 842 N N . ASN A 1 105 ? 4.176 -0.094 -17.358 1.00 93.00 105 ASN A N 1
ATOM 843 C CA . ASN A 1 105 ? 4.909 0.257 -18.571 1.00 93.00 105 ASN A CA 1
ATOM 844 C C . ASN A 1 105 ? 6.430 0.334 -18.330 1.00 93.00 105 ASN A C 1
ATOM 846 O O . ASN A 1 105 ? 7.042 1.405 -18.378 1.00 93.00 105 ASN A O 1
ATOM 850 N N . ILE A 1 106 ? 7.052 -0.820 -18.072 1.00 94.25 106 ILE A N 1
ATOM 851 C CA . ILE A 1 106 ? 8.481 -0.899 -17.740 1.00 94.25 106 ILE A CA 1
ATOM 852 C C . ILE A 1 106 ? 9.341 -0.440 -18.926 1.00 94.25 106 ILE A C 1
ATOM 854 O O . ILE A 1 106 ? 9.403 -1.092 -19.972 1.00 94.25 106 ILE A O 1
ATOM 858 N N . ASN A 1 107 ? 10.103 0.639 -18.732 1.00 95.12 107 ASN A N 1
ATOM 859 C CA . ASN A 1 107 ? 11.141 1.051 -19.671 1.00 95.12 107 ASN A CA 1
ATOM 860 C C . ASN A 1 107 ? 12.394 0.181 -19.499 1.00 95.12 107 ASN A C 1
ATOM 862 O O . ASN A 1 107 ? 13.279 0.489 -18.704 1.00 95.12 107 ASN A O 1
ATOM 866 N N . VAL A 1 108 ? 12.494 -0.897 -20.274 1.00 93.25 108 VAL A N 1
ATOM 867 C CA . VAL A 1 108 ? 13.619 -1.852 -20.212 1.00 93.25 108 VAL A CA 1
ATOM 868 C C . VAL A 1 108 ? 14.987 -1.239 -20.534 1.00 93.25 108 VAL A C 1
ATOM 870 O O . VAL A 1 108 ? 16.007 -1.786 -20.123 1.00 93.25 108 VAL A O 1
ATOM 873 N N . ASN A 1 109 ? 15.035 -0.102 -21.237 1.00 95.06 109 ASN A N 1
ATOM 874 C CA . ASN A 1 109 ? 16.297 0.592 -21.502 1.00 95.06 109 ASN A CA 1
ATOM 875 C C . ASN A 1 109 ? 16.808 1.330 -20.253 1.00 95.06 109 ASN A C 1
ATOM 877 O O . ASN A 1 109 ? 18.016 1.442 -20.056 1.00 95.06 109 ASN A O 1
ATOM 881 N N . GLU A 1 110 ? 15.898 1.818 -19.407 1.00 95.25 110 GLU A N 1
ATOM 882 C CA . GLU A 1 110 ? 16.219 2.520 -18.156 1.00 95.25 110 GLU A CA 1
ATOM 883 C C . GLU A 1 110 ? 16.316 1.561 -16.960 1.00 95.25 110 GLU A C 1
ATOM 885 O O . GLU A 1 110 ? 17.194 1.714 -16.107 1.00 95.25 110 GLU A O 1
ATOM 890 N N . PHE A 1 111 ? 15.471 0.526 -16.936 1.00 96.12 111 PHE A N 1
ATOM 891 C CA . PHE A 1 111 ? 15.336 -0.439 -15.842 1.00 96.12 111 PHE A CA 1
ATOM 892 C C . PHE A 1 111 ? 15.563 -1.893 -16.302 1.00 96.12 111 PHE A C 1
ATOM 894 O O . PHE A 1 111 ? 14.703 -2.755 -16.101 1.00 96.12 111 PHE A O 1
ATOM 901 N N . PRO A 1 112 ? 16.721 -2.216 -16.912 1.00 95.12 112 PRO A N 1
ATOM 902 C CA . PRO A 1 112 ? 16.959 -3.523 -17.530 1.00 95.12 112 PRO A CA 1
ATOM 903 C C . PRO A 1 112 ? 16.887 -4.706 -16.559 1.00 95.12 112 PRO A C 1
ATOM 905 O O . PRO A 1 112 ? 16.642 -5.825 -16.993 1.00 95.12 112 PRO A O 1
ATOM 908 N N . ARG A 1 113 ? 17.097 -4.491 -15.253 1.00 94.88 113 ARG A N 1
ATOM 909 C CA . ARG A 1 113 ? 17.051 -5.573 -14.257 1.00 94.88 113 ARG A CA 1
ATOM 910 C C . ARG A 1 113 ? 15.637 -5.923 -13.791 1.00 94.88 113 ARG A C 1
ATOM 912 O O . ARG A 1 113 ? 15.474 -6.964 -13.176 1.00 94.88 113 ARG A O 1
ATOM 919 N N . THR A 1 114 ? 14.624 -5.101 -14.080 1.00 93.81 114 THR A N 1
ATOM 920 C CA . THR A 1 114 ? 13.262 -5.318 -13.557 1.00 93.81 114 THR A CA 1
ATOM 921 C C . THR A 1 114 ? 12.409 -6.248 -14.428 1.00 93.81 114 THR A C 1
ATOM 923 O O . THR A 1 114 ? 11.422 -6.792 -13.946 1.00 93.81 114 THR A O 1
ATOM 926 N N . GLY A 1 115 ? 12.762 -6.452 -15.701 1.00 84.25 115 GLY A N 1
ATOM 927 C CA . GLY A 1 115 ? 11.931 -7.224 -16.639 1.00 84.25 115 GLY A CA 1
ATOM 928 C C . GLY A 1 115 ? 11.747 -8.701 -16.269 1.00 84.25 115 GLY A C 1
ATOM 929 O O . GLY A 1 115 ? 10.669 -9.245 -16.488 1.00 84.25 115 GLY A O 1
ATOM 930 N N . ASP A 1 116 ? 12.767 -9.317 -15.665 1.00 84.88 116 ASP A N 1
ATOM 931 C CA . ASP A 1 116 ? 12.830 -10.770 -15.434 1.00 84.88 116 ASP A CA 1
ATOM 932 C C . ASP A 1 116 ? 12.790 -11.161 -13.946 1.00 84.88 116 ASP A C 1
ATOM 934 O O . ASP A 1 116 ? 13.060 -12.309 -13.592 1.00 84.88 116 ASP A O 1
ATOM 938 N N . VAL A 1 117 ? 12.496 -10.219 -13.043 1.00 93.75 117 VAL A N 1
ATOM 939 C CA . VAL A 1 117 ? 12.462 -10.529 -11.607 1.00 93.75 117 VAL A CA 1
ATOM 940 C C . VAL A 1 117 ? 11.191 -11.276 -11.218 1.00 93.75 117 VAL A C 1
ATOM 942 O O . VAL A 1 117 ? 10.082 -10.905 -11.602 1.00 93.75 117 VAL A O 1
ATOM 945 N N . GLU A 1 118 ? 11.349 -12.307 -10.391 1.00 95.50 118 GLU A N 1
ATOM 946 C CA . GLU A 1 118 ? 10.220 -13.048 -9.838 1.00 95.50 118 GLU A CA 1
ATOM 947 C C . GLU A 1 118 ? 9.404 -12.184 -8.865 1.00 95.50 118 GLU A C 1
ATOM 949 O O . GLU A 1 118 ? 9.946 -11.433 -8.046 1.00 95.50 118 GLU A O 1
ATOM 954 N N . PHE A 1 119 ? 8.083 -12.333 -8.933 1.00 96.62 119 PHE A N 1
ATOM 955 C CA . PHE A 1 119 ? 7.135 -11.681 -8.040 1.00 96.62 119 PHE A CA 1
ATOM 956 C C . PHE A 1 119 ? 5.990 -12.615 -7.669 1.00 96.62 119 PHE A C 1
ATOM 958 O O . PHE A 1 119 ? 5.689 -13.581 -8.368 1.00 96.62 119 PHE A O 1
ATOM 965 N N . MET A 1 120 ? 5.331 -12.287 -6.565 1.00 97.94 120 MET A N 1
ATOM 966 C CA . MET A 1 120 ? 4.019 -12.822 -6.226 1.00 97.94 120 MET A CA 1
ATOM 967 C C . MET A 1 120 ? 2.972 -11.782 -6.593 1.00 97.94 120 MET A C 1
ATOM 969 O O . MET A 1 120 ? 3.178 -10.590 -6.362 1.00 97.94 120 MET A O 1
ATOM 973 N N . ASP A 1 121 ? 1.834 -12.205 -7.119 1.00 97.44 121 ASP A N 1
ATOM 974 C CA . ASP A 1 121 ? 0.713 -11.308 -7.342 1.00 97.44 121 ASP A CA 1
ATOM 975 C C . ASP A 1 121 ? -0.627 -11.951 -7.002 1.00 97.44 121 ASP A C 1
ATOM 977 O O . ASP A 1 121 ? -0.743 -13.145 -6.719 1.00 97.44 121 ASP A O 1
ATOM 981 N N . GLY A 1 122 ? -1.647 -11.107 -6.938 1.00 97.56 122 GLY A N 1
ATOM 982 C CA . GLY A 1 122 ? -2.992 -11.540 -6.621 1.00 97.56 122 GLY A CA 1
ATOM 983 C C . GLY A 1 122 ? -3.984 -10.396 -6.685 1.00 97.56 122 GLY A C 1
ATOM 984 O O . GLY A 1 122 ? -3.634 -9.220 -6.572 1.00 97.56 122 GLY A O 1
ATOM 985 N N . ILE A 1 123 ? -5.248 -10.761 -6.863 1.00 97.94 123 ILE A N 1
ATOM 986 C CA . ILE A 1 123 ? -6.370 -9.843 -6.708 1.00 97.94 123 ILE A CA 1
ATOM 987 C C . ILE A 1 123 ? -6.947 -10.096 -5.321 1.00 97.94 123 ILE A C 1
ATOM 989 O O . ILE A 1 123 ? -7.413 -11.196 -5.034 1.00 97.94 123 ILE A O 1
ATOM 993 N N . LEU A 1 124 ? -6.903 -9.077 -4.469 1.00 97.00 124 LEU A N 1
ATOM 994 C CA . LEU A 1 124 ? -7.623 -9.078 -3.208 1.00 97.00 124 LEU A CA 1
ATOM 995 C C . LEU A 1 124 ? -9.040 -8.567 -3.469 1.00 97.00 124 LEU A C 1
ATOM 997 O O . LEU A 1 124 ? -9.219 -7.452 -3.964 1.00 97.00 124 LEU A O 1
ATOM 1001 N N . GLU A 1 125 ? -10.028 -9.400 -3.170 1.00 96.12 125 GLU A N 1
ATOM 1002 C CA . GLU A 1 125 ? -11.451 -9.087 -3.303 1.00 96.12 125 GLU A CA 1
ATOM 1003 C C . GLU A 1 125 ? -12.068 -8.798 -1.932 1.00 96.12 125 GLU A C 1
ATOM 1005 O O . GLU A 1 125 ? -11.449 -9.037 -0.893 1.00 96.12 125 GLU A O 1
ATOM 1010 N N . GLU A 1 126 ? -13.287 -8.264 -1.941 1.00 92.94 126 GLU A N 1
ATOM 1011 C CA . GLU A 1 126 ? -14.086 -8.063 -0.734 1.00 92.94 126 GLU A CA 1
ATOM 1012 C C . GLU A 1 126 ? -14.232 -9.367 0.053 1.00 92.94 126 GLU A C 1
ATOM 1014 O O . GLU A 1 126 ? -14.382 -10.458 -0.506 1.00 92.94 1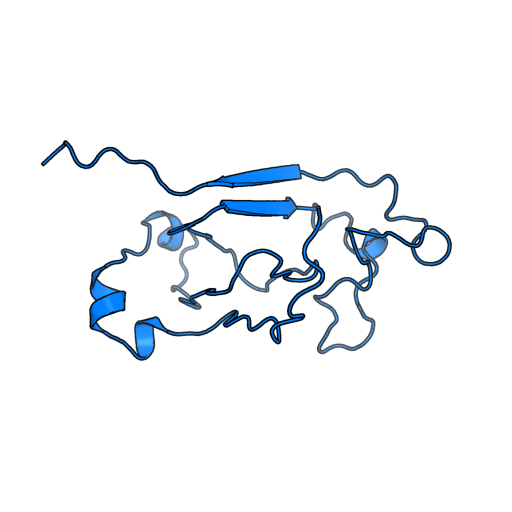26 GLU A O 1
ATOM 1019 N N . ASP A 1 127 ? -14.249 -9.248 1.374 1.00 76.56 127 ASP A N 1
ATOM 1020 C CA . ASP A 1 127 ? -14.528 -10.384 2.234 1.00 76.56 127 ASP A CA 1
ATOM 1021 C C . ASP A 1 127 ? -16.014 -10.767 2.162 1.00 76.56 127 ASP A C 1
ATOM 1023 O O . ASP A 1 127 ? -16.862 -10.235 2.880 1.00 76.56 127 ASP A O 1
ATOM 1027 N N . VAL A 1 128 ? -16.336 -11.736 1.304 1.00 61.22 128 VAL A N 1
ATOM 1028 C CA . VAL A 1 128 ? -17.688 -12.297 1.170 1.00 61.22 128 VAL A CA 1
ATOM 1029 C C . VAL A 1 128 ? -17.965 -13.336 2.267 1.00 61.22 128 VAL A C 1
ATOM 1031 O O . VAL A 1 128 ? -18.481 -14.430 2.013 1.00 61.22 128 VAL A O 1
ATOM 1034 N N . ARG A 1 129 ? -17.631 -13.039 3.528 1.00 59.47 129 ARG A N 1
ATOM 1035 C CA . ARG A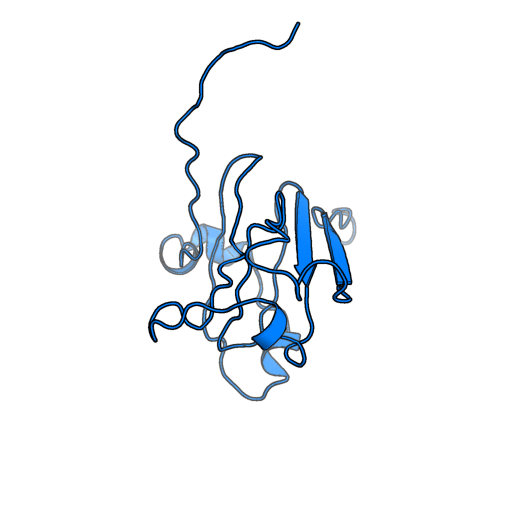 1 129 ? -18.154 -13.809 4.661 1.00 59.47 129 ARG A CA 1
ATOM 1036 C C . ARG A 1 129 ? -19.667 -13.595 4.732 1.00 59.47 129 ARG A C 1
ATOM 1038 O O . ARG A 1 129 ? -20.168 -12.568 5.174 1.00 59.47 129 ARG A O 1
ATOM 1045 N N . ASN A 1 130 ? -20.394 -14.606 4.256 1.00 42.78 130 ASN A N 1
ATOM 1046 C CA . ASN A 1 130 ? -21.848 -14.739 4.314 1.00 42.78 130 ASN A CA 1
ATOM 1047 C C . ASN A 1 130 ? -22.372 -14.318 5.709 1.00 42.78 130 ASN A C 1
ATOM 1049 O O . ASN A 1 130 ? -21.980 -14.956 6.691 1.00 42.78 130 ASN A O 1
ATOM 1053 N N . PRO A 1 131 ? -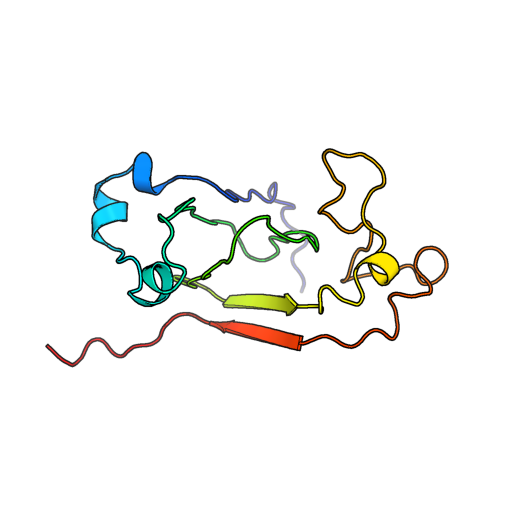23.261 -13.311 5.838 1.00 44.75 131 PRO A N 1
ATOM 1054 C CA . PRO A 1 131 ? -23.714 -12.767 7.126 1.00 44.75 131 PRO A CA 1
ATOM 1055 C C . PRO A 1 131 ? -24.659 -13.708 7.904 1.00 44.75 131 PRO A C 1
ATOM 1057 O O . PRO A 1 131 ? -25.556 -13.274 8.620 1.00 44.75 131 PRO A O 1
ATOM 1060 N N . ARG A 1 132 ? -24.486 -15.029 7.787 1.00 39.94 132 ARG A N 1
ATOM 1061 C CA . ARG A 1 132 ? -25.237 -16.034 8.541 1.00 39.94 132 ARG A CA 1
ATOM 1062 C C . ARG A 1 132 ? -24.296 -16.934 9.318 1.00 39.94 132 ARG A C 1
ATOM 1064 O O . ARG A 1 132 ? -24.014 -18.052 8.896 1.00 39.94 132 ARG A O 1
ATOM 1071 N N . LYS A 1 133 ? -23.865 -16.440 10.470 1.00 35.00 133 LYS A N 1
ATOM 1072 C CA . LYS A 1 133 ? -23.720 -17.220 11.706 1.00 35.00 133 LYS A CA 1
ATOM 1073 C C . LYS A 1 133 ? -23.609 -16.229 12.865 1.00 35.00 133 LYS A C 1
ATOM 1075 O O . LYS A 1 133 ? -22.520 -15.904 13.320 1.00 35.00 133 LYS A O 1
ATOM 1080 N N . THR A 1 134 ? -24.775 -15.696 13.227 1.00 46.53 134 THR A N 1
ATOM 1081 C CA . THR A 1 134 ? -25.105 -15.285 14.599 1.00 46.53 134 THR A CA 1
ATOM 1082 C C . THR A 1 134 ? -25.027 -16.486 15.526 1.00 46.53 134 THR A C 1
ATOM 1084 O O . THR A 1 134 ? -25.502 -17.559 15.075 1.00 46.53 134 THR A O 1
#

Sequence (134 aa):
MWSSDCSANLTYLAQHPLFDQIKELREDIMVPEYCNAGGGELQKLNAWFGPEGTVTPLHHDLYHNLFAQVLGRKYFRLYSASISNDLYPHRETMLSNISQVDLDNINVNEFPRTGDVEFMDGILEEDVRNPRKT

pLDDT: mean 88.82, std 15.68, range [32.81, 98.06]

Secondary structure (DSSP, 8-state):
------------EEEE-HHHH-HHHHHT----GGGGTTSS------EEE--TT--PPSB--SS-------SS-EEEEE--GGGGGGG-B-SSGGGTTBBS--TTS--TTT-TTTTT---EEEEEPP----S---

Organism: Oryza sativa subsp. indica (NCBI:txid39946)

Foldseek 3Di:
DDDPDDPPPWDKPPFAQVCVVPVVVVVVDDDDPVVCVVVDDDDGDGDIDTDPPDDDAQFDDPDDDDDADAAAKDKDKAADPVCLVLQDFDPDPVRNRGGPADPVDGPCVVRVSNPPGDIDIDMDGHDPPPPPDD

InterPro domains:
  IPR003347 JmjC domain [PS51184] (20-134)
  IPR041667 Cupin-like domain 8 [PF13621] (10-118)